Protein AF-A0A932C651-F1 (afdb_monomer)

Nearest PDB structures (foldseek):
  4xkt-assembly1_E-2  TM=2.856E-01  e=3.626E+00  Escherichia coli
  3e1q-assembly1_A  TM=2.738E-01  e=4.935E+00  Escherichia coli K-12
  1bcf-assembly1_A  TM=2.843E-01  e=7.072E+00  Escherichia coli

Secondary structure (DSSP, 8-state):
--HHHHHHHHHTHHHHHHHHHHHHHHS---SGGG-HHHHGGGHHHHHHHHHHHHTSPPPS---------SS--HHHHHHHHHHHHHHHHHHHHHHH-TT--HHHHHHHHHHHHHHHHHHHHHHHHHHHHHHHHHTSPPPPPPPP---------PPPPPPPP-

Solvent-accessible surface area (backbone atoms only — not comparable to full-atom values): 9968 Å² total; per-residue (Å²): 93,64,65,68,59,54,50,55,52,57,74,40,41,69,59,35,50,55,45,20,49,55,44,37,67,69,52,79,70,84,46,90,81,32,39,44,88,64,50,58,73,50,46,66,60,51,51,51,52,49,60,54,53,44,69,43,79,79,69,97,69,76,79,91,67,82,77,76,68,96,57,96,51,48,50,56,61,50,45,50,26,40,49,52,25,49,50,54,51,48,52,57,53,52,69,71,42,87,80,69,52,69,71,58,52,53,51,49,52,52,52,53,52,50,54,52,49,51,52,39,53,52,51,46,51,51,50,51,54,53,52,56,60,71,68,52,78,75,76,77,78,72,79,73,79,76,80,77,75,79,82,79,81,79,82,87,82,82,86,86,82,131

Structure (mmCIF, N/CA/C/O backbone):
data_AF-A0A932C651-F1
#
_entry.id   AF-A0A932C651-F1
#
loop_
_atom_site.group_PDB
_atom_site.id
_atom_site.type_symbol
_atom_site.label_atom_id
_atom_site.label_alt_id
_atom_site.label_comp_id
_atom_site.label_asym_id
_atom_site.label_entity_id
_atom_site.label_seq_id
_atom_site.pdbx_PDB_ins_code
_atom_site.Cartn_x
_atom_site.Cartn_y
_atom_site.Cartn_z
_atom_site.occupancy
_atom_site.B_iso_or_equiv
_atom_site.auth_seq_id
_atom_site.auth_comp_id
_atom_site.auth_asym_id
_atom_site.auth_atom_id
_atom_site.pdbx_PDB_model_num
ATOM 1 N N . MET A 1 1 ? -1.075 8.827 12.958 1.00 85.19 1 MET A N 1
ATOM 2 C CA . MET A 1 1 ? -2.348 8.057 12.970 1.00 85.19 1 MET A CA 1
ATOM 3 C C . MET A 1 1 ? -2.475 7.345 14.321 1.00 85.19 1 MET A C 1
ATOM 5 O O . MET A 1 1 ? -1.456 7.209 14.983 1.00 85.19 1 MET A O 1
ATOM 9 N N . GLN A 1 2 ? -3.676 6.954 14.771 1.00 87.31 2 GLN A N 1
ATOM 10 C CA . GLN A 1 2 ? -3.845 6.210 16.036 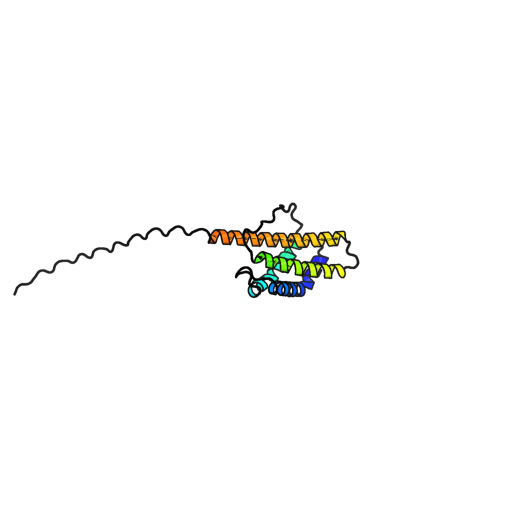1.00 87.31 2 GLN A CA 1
ATOM 11 C C . GLN A 1 2 ? -3.165 4.829 15.959 1.00 87.31 2 GLN A C 1
ATOM 13 O O . GLN A 1 2 ? -3.302 4.139 14.948 1.00 87.31 2 GLN A O 1
ATOM 18 N N . GLU A 1 3 ? -2.450 4.410 17.011 1.00 91.06 3 GLU A N 1
ATOM 19 C CA . GLU A 1 3 ? -1.648 3.169 16.987 1.00 91.06 3 GLU A CA 1
ATOM 20 C C . GLU A 1 3 ? -2.508 1.902 16.862 1.00 91.06 3 GLU A C 1
ATOM 22 O O . GLU A 1 3 ? -2.072 0.928 16.251 1.00 91.06 3 GLU A O 1
ATOM 27 N N . GLU A 1 4 ? -3.744 1.915 17.370 1.00 92.38 4 GLU A N 1
ATOM 28 C CA . GLU A 1 4 ? -4.692 0.803 17.217 1.00 92.38 4 GLU A CA 1
ATOM 29 C C . GLU A 1 4 ? -4.997 0.528 15.738 1.00 92.38 4 GLU A C 1
ATOM 31 O O . GLU A 1 4 ? -4.919 -0.613 15.284 1.00 92.38 4 GLU A O 1
ATOM 36 N N . ILE A 1 5 ? -5.229 1.585 14.954 1.00 93.00 5 ILE A N 1
ATOM 37 C CA . ILE A 1 5 ? -5.484 1.480 13.514 1.00 93.00 5 ILE A CA 1
ATOM 38 C C . ILE A 1 5 ? -4.237 0.970 12.785 1.00 93.00 5 ILE A C 1
ATOM 40 O O . ILE A 1 5 ? -4.329 0.080 11.940 1.00 93.00 5 ILE A O 1
ATOM 44 N N . ILE A 1 6 ? -3.054 1.491 13.130 1.00 94.75 6 ILE A N 1
ATOM 45 C CA . ILE A 1 6 ? -1.785 1.033 12.541 1.00 94.75 6 ILE A CA 1
ATOM 46 C C . ILE A 1 6 ? -1.564 -0.452 12.853 1.00 94.75 6 ILE A C 1
ATOM 48 O O . ILE A 1 6 ? -1.171 -1.222 11.976 1.00 94.75 6 ILE A O 1
ATOM 52 N N . THR A 1 7 ? -1.836 -0.873 14.086 1.00 95.75 7 THR A N 1
ATOM 53 C CA . THR A 1 7 ? -1.708 -2.269 14.517 1.00 95.75 7 THR A CA 1
ATOM 54 C C . THR A 1 7 ? -2.699 -3.169 13.783 1.00 95.75 7 THR A C 1
ATOM 56 O O . THR A 1 7 ? -2.289 -4.204 13.256 1.00 95.75 7 THR A O 1
ATOM 59 N N . GLY A 1 8 ? -3.962 -2.754 13.652 1.00 95.94 8 GLY A N 1
ATOM 60 C CA . GLY A 1 8 ? -4.975 -3.483 12.886 1.00 95.94 8 GLY A CA 1
ATOM 61 C C . GLY A 1 8 ? -4.612 -3.626 11.403 1.00 95.94 8 GLY A C 1
ATOM 62 O O . GLY A 1 8 ? -4.721 -4.712 10.833 1.00 95.94 8 GLY A O 1
ATOM 63 N N . LEU A 1 9 ? -4.076 -2.573 10.777 1.00 96.44 9 LEU A N 1
ATOM 64 C CA . LEU A 1 9 ? -3.568 -2.655 9.403 1.00 96.44 9 LEU A CA 1
ATOM 65 C C . LEU A 1 9 ? -2.371 -3.611 9.287 1.00 96.44 9 LEU A C 1
ATOM 67 O O . LEU A 1 9 ? -2.296 -4.387 8.335 1.00 96.44 9 LEU A O 1
ATOM 71 N N . ARG A 1 10 ? -1.456 -3.619 10.266 1.00 96.62 10 ARG A N 1
ATOM 72 C CA . ARG A 1 10 ? -0.331 -4.572 10.294 1.00 96.62 10 ARG A CA 1
ATOM 73 C C . ARG A 1 10 ? -0.794 -6.018 10.447 1.00 96.62 10 ARG A C 1
ATOM 75 O O . ARG A 1 10 ? -0.210 -6.896 9.821 1.00 96.62 10 ARG A O 1
ATOM 82 N N . GLN A 1 11 ? -1.844 -6.279 11.222 1.00 97.62 11 GLN A N 1
ATOM 83 C CA . GLN A 1 11 ? -2.431 -7.622 11.329 1.00 97.62 11 GLN A CA 1
ATOM 84 C C . GLN A 1 11 ? -3.017 -8.096 9.990 1.00 97.62 11 GLN A C 1
ATOM 86 O O . GLN A 1 11 ? -2.959 -9.280 9.668 1.00 97.62 11 GLN A O 1
ATOM 91 N N . ARG A 1 12 ? -3.494 -7.163 9.159 1.00 97.38 12 ARG A N 1
ATOM 92 C CA . ARG A 1 12 ? -3.993 -7.426 7.799 1.00 97.38 12 ARG A CA 1
ATOM 93 C C . ARG A 1 12 ? -2.901 -7.429 6.726 1.00 97.38 12 ARG A C 1
ATOM 95 O O . ARG A 1 12 ? -3.218 -7.534 5.543 1.00 97.38 12 ARG A O 1
ATOM 102 N N . ARG A 1 13 ? -1.614 -7.353 7.091 1.00 97.75 13 ARG A N 1
ATOM 103 C CA . ARG A 1 13 ? -0.493 -7.197 6.142 1.00 97.75 13 ARG A CA 1
ATOM 104 C C . ARG A 1 13 ? -0.513 -8.206 4.994 1.00 97.75 13 ARG A C 1
ATOM 106 O O . ARG A 1 13 ? -0.373 -7.807 3.843 1.00 97.75 13 ARG A O 1
ATOM 113 N N . ALA A 1 14 ? -0.705 -9.490 5.291 1.00 97.44 14 ALA A N 1
ATOM 114 C CA . ALA A 1 14 ? -0.729 -10.532 4.263 1.00 97.44 14 ALA A CA 1
ATOM 115 C C . ALA A 1 14 ? -1.885 -10.333 3.264 1.00 97.44 14 ALA A C 1
ATOM 117 O O . ALA A 1 14 ? -1.704 -10.509 2.061 1.00 97.44 14 ALA A O 1
ATOM 118 N N . GLN A 1 15 ? -3.053 -9.904 3.753 1.00 97.94 15 GLN A N 1
ATOM 119 C CA . GLN A 1 15 ? -4.230 -9.614 2.929 1.00 97.94 15 GLN A CA 1
ATOM 120 C C . GLN A 1 15 ? -3.987 -8.380 2.053 1.00 97.94 15 GLN A C 1
ATOM 122 O O . GLN A 1 15 ? -4.241 -8.425 0.851 1.00 97.94 15 GLN A O 1
ATOM 127 N N . ILE A 1 16 ? -3.424 -7.313 2.634 1.00 98.25 16 ILE A N 1
ATOM 128 C CA . ILE A 1 16 ? -3.046 -6.092 1.907 1.00 98.25 16 ILE A CA 1
ATOM 129 C C . ILE A 1 16 ? -2.065 -6.431 0.786 1.00 98.25 16 ILE A C 1
ATOM 131 O O . ILE A 1 16 ? -2.276 -6.019 -0.352 1.00 98.25 16 ILE A O 1
ATOM 135 N N . ARG A 1 17 ? -1.014 -7.208 1.080 1.00 97.88 17 ARG A N 1
ATOM 136 C CA . ARG A 1 17 ? -0.024 -7.621 0.079 1.00 97.88 17 ARG A CA 1
ATOM 137 C C . ARG A 1 17 ? -0.673 -8.399 -1.060 1.00 97.88 17 ARG A C 1
ATOM 139 O O . ARG A 1 17 ? -0.469 -8.039 -2.214 1.00 97.88 17 ARG A O 1
ATOM 146 N N . ALA A 1 18 ? -1.451 -9.435 -0.743 1.00 97.44 18 ALA A N 1
ATOM 147 C CA . ALA A 1 18 ? -2.110 -10.255 -1.756 1.00 97.44 18 ALA A CA 1
ATOM 148 C C . ALA A 1 18 ? -3.047 -9.414 -2.637 1.00 97.44 18 ALA A C 1
ATOM 150 O O . ALA A 1 18 ? -3.080 -9.579 -3.857 1.00 97.44 18 ALA A O 1
ATOM 151 N N . ARG A 1 19 ? -3.773 -8.465 -2.031 1.00 97.81 19 ARG A N 1
ATOM 152 C CA . ARG A 1 19 ? -4.660 -7.559 -2.760 1.00 97.81 19 ARG A CA 1
ATOM 153 C C . ARG A 1 19 ? -3.894 -6.583 -3.649 1.00 97.81 19 ARG A C 1
ATOM 155 O O . ARG A 1 19 ? -4.273 -6.404 -4.802 1.00 97.81 19 ARG A O 1
ATOM 162 N N . TRP A 1 20 ? -2.814 -5.993 -3.145 1.00 97.62 20 TRP A N 1
ATOM 163 C CA . TRP A 1 20 ? -1.945 -5.107 -3.919 1.00 97.62 20 TRP A CA 1
ATOM 164 C C . TRP A 1 20 ? -1.345 -5.850 -5.119 1.00 97.62 20 TRP A C 1
ATOM 166 O O . TRP A 1 20 ? -1.437 -5.382 -6.250 1.00 97.62 20 TRP A O 1
ATOM 176 N N . GLU A 1 21 ? -0.817 -7.051 -4.902 1.00 96.69 21 GLU A N 1
ATOM 177 C CA . GLU A 1 21 ? -0.292 -7.916 -5.959 1.00 96.69 21 GLU A CA 1
ATOM 178 C C . GLU A 1 21 ? -1.348 -8.248 -7.027 1.00 96.69 21 GLU A C 1
ATOM 180 O O . GLU A 1 21 ? -1.070 -8.153 -8.224 1.00 96.69 21 GLU A O 1
ATOM 185 N N . ALA A 1 22 ? -2.577 -8.575 -6.618 1.00 96.19 22 ALA A N 1
ATOM 186 C CA . ALA A 1 22 ? -3.673 -8.815 -7.553 1.00 96.19 22 ALA A CA 1
ATOM 187 C C . ALA A 1 22 ? -3.997 -7.572 -8.401 1.00 96.19 22 ALA A C 1
ATOM 189 O O . ALA A 1 22 ? -4.161 -7.687 -9.614 1.00 96.19 22 ALA A O 1
ATOM 190 N N . LEU A 1 23 ? -4.044 -6.385 -7.786 1.00 94.75 23 LEU A N 1
ATOM 191 C CA . LEU A 1 23 ? -4.288 -5.122 -8.491 1.00 94.75 23 LEU A CA 1
ATOM 192 C C . LEU A 1 23 ? -3.152 -4.781 -9.466 1.00 94.75 23 LEU A C 1
ATOM 194 O O . LEU A 1 23 ? -3.413 -4.364 -10.592 1.00 94.75 23 LEU A O 1
ATOM 198 N N . LEU A 1 24 ? -1.901 -5.030 -9.075 1.00 92.50 24 LEU A N 1
ATOM 199 C CA . LEU A 1 24 ? -0.731 -4.831 -9.933 1.00 92.50 24 LEU A CA 1
ATOM 200 C C . LEU A 1 24 ? -0.767 -5.686 -11.198 1.00 92.50 24 LEU A C 1
ATOM 202 O O . LEU A 1 24 ? -0.390 -5.207 -12.263 1.00 92.50 24 LEU A O 1
ATOM 206 N N . ARG A 1 25 ? -1.220 -6.939 -11.102 1.00 92.25 25 ARG A N 1
ATOM 207 C CA . ARG A 1 25 ? -1.309 -7.836 -12.267 1.00 92.25 25 ARG A CA 1
ATOM 208 C C . ARG A 1 25 ? -2.413 -7.460 -13.256 1.00 92.25 25 ARG A C 1
ATOM 210 O O . ARG A 1 25 ? -2.378 -7.923 -14.391 1.00 92.25 25 ARG A O 1
ATOM 217 N N . ILE A 1 26 ? -3.380 -6.648 -12.835 1.00 89.19 26 ILE A N 1
ATOM 218 C CA . ILE A 1 26 ? -4.452 -6.136 -13.701 1.00 89.19 26 ILE A CA 1
ATOM 219 C C . ILE A 1 26 ? -3.999 -4.863 -14.431 1.00 89.19 26 ILE A C 1
ATOM 221 O O . ILE A 1 26 ? -4.471 -4.576 -15.532 1.00 89.19 26 ILE A O 1
ATOM 225 N N . GLU A 1 27 ? -3.090 -4.092 -13.831 1.00 79.69 27 GLU A N 1
ATOM 226 C CA . GLU A 1 27 ? -2.608 -2.837 -14.401 1.00 79.69 27 GLU A CA 1
ATOM 227 C C . GLU A 1 27 ? -1.809 -3.052 -15.696 1.00 79.69 27 GLU A C 1
ATOM 229 O O . GLU A 1 27 ? -1.028 -3.994 -15.858 1.00 79.69 27 GLU A O 1
ATOM 234 N N . LYS A 1 28 ? -1.991 -2.132 -16.649 1.00 76.50 28 LYS A N 1
ATOM 235 C CA . LYS A 1 28 ? -1.299 -2.196 -17.939 1.00 76.50 28 LYS A CA 1
ATOM 236 C C . LYS A 1 28 ? 0.173 -1.826 -17.760 1.00 76.50 28 LYS A C 1
ATOM 238 O O . LYS A 1 28 ? 0.499 -0.725 -17.319 1.00 76.50 28 LYS A O 1
ATOM 243 N N .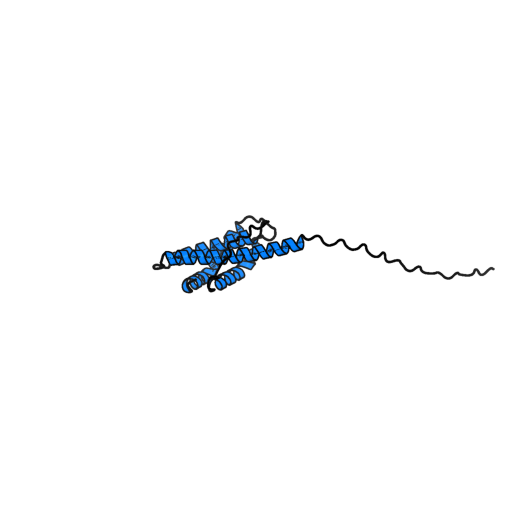 VAL A 1 29 ? 1.068 -2.698 -18.215 1.00 78.00 29 VAL A N 1
ATOM 244 C CA . VAL A 1 29 ? 2.514 -2.440 -18.231 1.00 78.00 29 VAL A CA 1
ATOM 245 C C . VAL A 1 29 ? 2.829 -1.319 -19.226 1.00 78.00 29 VAL A C 1
ATOM 247 O O . VAL A 1 29 ? 2.746 -1.500 -20.440 1.00 78.00 29 VAL A O 1
ATOM 250 N N . THR A 1 30 ? 3.170 -0.136 -18.714 1.00 73.94 30 THR A N 1
ATOM 251 C CA . THR A 1 30 ? 3.501 1.050 -19.530 1.00 73.94 30 THR A CA 1
ATOM 252 C C . THR A 1 30 ? 5.000 1.225 -19.764 1.00 73.94 30 THR A C 1
ATOM 254 O O . THR A 1 30 ? 5.401 1.957 -20.666 1.00 73.94 30 THR A O 1
ATOM 257 N N . THR A 1 31 ? 5.841 0.551 -18.974 1.00 74.44 31 THR A N 1
ATOM 258 C CA . THR A 1 31 ? 7.305 0.568 -19.099 1.00 74.44 31 THR A CA 1
ATOM 259 C C . THR A 1 31 ? 7.865 -0.831 -18.819 1.00 74.44 31 THR A C 1
ATOM 261 O O . THR A 1 31 ? 7.246 -1.564 -18.050 1.00 74.44 31 THR A O 1
ATOM 264 N N . PRO A 1 32 ? 9.041 -1.217 -19.351 1.00 74.12 32 PRO A N 1
ATOM 265 C CA . PRO A 1 32 ? 9.654 -2.516 -19.038 1.00 74.12 32 PRO A CA 1
ATOM 266 C C . PRO A 1 32 ? 9.889 -2.750 -17.536 1.00 74.12 32 PRO A C 1
ATOM 268 O O . PRO A 1 32 ? 9.837 -3.881 -17.067 1.00 74.12 32 PRO A O 1
ATOM 271 N N . LEU A 1 33 ? 10.108 -1.673 -16.775 1.00 80.25 33 LEU A N 1
ATOM 272 C CA . LEU A 1 33 ? 10.273 -1.700 -15.318 1.00 80.25 33 LEU A CA 1
ATOM 273 C C . LEU A 1 33 ? 8.950 -1.782 -14.546 1.00 80.25 33 LEU A C 1
ATOM 275 O O . LEU A 1 33 ? 8.972 -2.002 -13.341 1.00 80.25 33 LEU A O 1
ATOM 279 N N . ALA A 1 34 ? 7.808 -1.631 -15.219 1.00 83.69 34 ALA A N 1
ATOM 280 C CA . ALA A 1 34 ? 6.482 -1.797 -14.629 1.00 83.69 34 ALA A CA 1
ATOM 281 C C . ALA A 1 34 ? 5.994 -3.256 -14.691 1.00 83.69 34 ALA A C 1
ATOM 283 O O . ALA A 1 34 ? 4.793 -3.490 -14.598 1.00 83.69 34 ALA A O 1
ATOM 284 N N . ASN A 1 35 ? 6.888 -4.232 -14.903 1.00 86.12 35 ASN A N 1
ATOM 285 C CA . ASN A 1 35 ? 6.513 -5.643 -14.904 1.00 86.12 35 ASN A CA 1
ATOM 286 C C . ASN A 1 35 ? 6.024 -6.055 -13.497 1.00 86.12 35 ASN A C 1
ATOM 288 O O . ASN A 1 35 ? 6.826 -6.010 -12.555 1.00 86.12 35 ASN A O 1
ATOM 292 N N . PRO A 1 36 ? 4.757 -6.492 -13.339 1.00 86.38 36 PRO A N 1
ATOM 293 C CA . PRO A 1 36 ? 4.197 -6.876 -12.048 1.00 86.38 36 PRO A CA 1
ATOM 294 C C . PRO A 1 36 ? 5.034 -7.937 -11.333 1.00 86.38 36 PRO A C 1
ATOM 296 O O . PRO A 1 36 ? 5.260 -7.810 -10.132 1.00 86.38 36 PRO A O 1
ATOM 299 N N . ASP A 1 37 ? 5.582 -8.913 -12.064 1.00 87.75 37 ASP A N 1
ATOM 300 C CA . ASP A 1 37 ? 6.381 -10.001 -11.485 1.00 87.75 37 ASP A CA 1
ATOM 301 C C . ASP A 1 37 ? 7.685 -9.504 -10.855 1.00 87.75 37 ASP A C 1
ATOM 303 O O . ASP A 1 37 ? 8.232 -10.141 -9.962 1.00 87.75 37 ASP A O 1
ATOM 307 N N . THR A 1 38 ? 8.189 -8.348 -11.287 1.00 88.69 38 THR A N 1
ATOM 308 C CA . THR A 1 38 ? 9.340 -7.697 -10.651 1.00 88.69 38 THR A CA 1
ATOM 309 C C . THR A 1 38 ? 8.902 -6.794 -9.500 1.00 88.69 38 THR A C 1
ATOM 311 O O . THR A 1 38 ? 9.551 -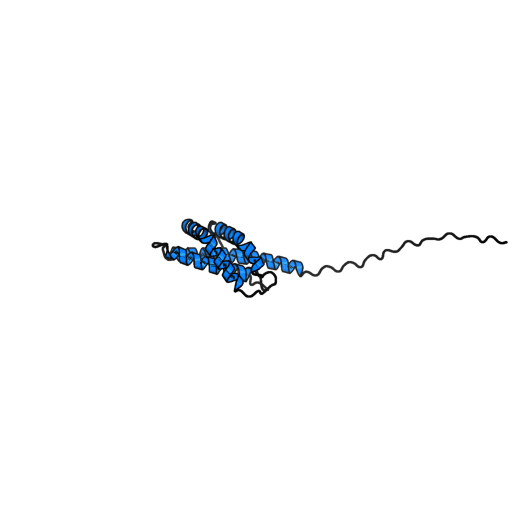6.755 -8.456 1.00 88.69 38 THR A O 1
ATOM 314 N N . MET A 1 39 ? 7.792 -6.071 -9.659 1.00 89.56 39 MET A N 1
ATOM 315 C CA . MET A 1 39 ? 7.350 -5.103 -8.654 1.00 89.56 39 MET A CA 1
ATOM 316 C C . MET A 1 39 ? 6.854 -5.762 -7.361 1.00 89.56 39 MET A C 1
ATOM 318 O O . MET A 1 39 ? 7.009 -5.177 -6.289 1.00 89.56 39 MET A O 1
ATOM 322 N N . VAL A 1 40 ? 6.328 -6.992 -7.425 1.00 92.88 40 VAL A N 1
ATOM 323 C CA . VAL A 1 40 ? 5.858 -7.725 -6.234 1.00 92.88 40 VAL A CA 1
ATOM 324 C C . VAL A 1 40 ? 6.938 -7.921 -5.166 1.00 92.88 40 VAL A C 1
ATOM 326 O O . VAL A 1 40 ? 6.621 -7.969 -3.978 1.00 92.88 40 VAL A O 1
ATOM 329 N N . PHE A 1 41 ? 8.217 -7.969 -5.553 1.00 90.88 41 PHE A N 1
ATOM 330 C CA . PHE A 1 41 ? 9.328 -8.093 -4.604 1.00 90.88 41 PHE A CA 1
ATOM 331 C C . PHE A 1 41 ? 9.511 -6.843 -3.729 1.00 90.88 41 PHE A C 1
ATOM 333 O O . PHE A 1 41 ? 10.030 -6.945 -2.619 1.00 90.88 41 PHE A O 1
ATOM 340 N N . GLY A 1 42 ? 9.053 -5.673 -4.188 1.00 92.56 42 GLY A N 1
ATOM 341 C CA . GLY A 1 42 ? 9.111 -4.418 -3.433 1.00 92.56 42 GLY A CA 1
ATOM 342 C C . GLY A 1 42 ? 7.986 -4.237 -2.409 1.00 92.56 42 GLY A C 1
ATOM 343 O O . GLY A 1 42 ? 8.056 -3.313 -1.592 1.00 92.56 42 GLY A O 1
ATOM 344 N N . LEU A 1 43 ? 6.958 -5.096 -2.431 1.00 95.12 43 LEU A N 1
ATOM 345 C CA . LEU A 1 43 ? 5.729 -4.902 -1.652 1.00 95.12 43 LEU A CA 1
ATOM 346 C C . LEU A 1 43 ? 5.976 -4.925 -0.147 1.00 95.12 43 LEU A C 1
ATOM 348 O O . LEU A 1 43 ? 5.508 -4.040 0.563 1.00 95.12 43 LEU A O 1
ATOM 352 N N . GLU A 1 44 ? 6.736 -5.906 0.342 1.00 95.25 44 GLU A N 1
ATOM 353 C CA . GLU A 1 44 ? 7.041 -6.026 1.773 1.00 95.25 44 GLU A CA 1
ATOM 354 C C . GLU A 1 44 ? 7.781 -4.785 2.283 1.00 95.25 44 GLU A C 1
ATOM 356 O O . GLU A 1 44 ? 7.377 -4.170 3.269 1.00 95.25 44 GLU A O 1
ATOM 361 N N . HIS A 1 45 ? 8.801 -4.349 1.546 1.00 96.12 45 HIS A N 1
ATOM 362 C CA . HIS A 1 45 ? 9.549 -3.148 1.893 1.00 96.12 45 HIS A CA 1
ATOM 363 C C . HIS A 1 45 ? 8.661 -1.895 1.892 1.00 96.12 45 HIS A C 1
ATOM 365 O O . HIS A 1 45 ? 8.694 -1.103 2.832 1.00 96.12 45 HIS A O 1
ATOM 371 N N . SER A 1 46 ? 7.806 -1.751 0.876 1.00 96.56 46 SER A N 1
ATOM 372 C CA . SER A 1 46 ? 6.889 -0.610 0.766 1.00 96.56 46 SER A CA 1
ATOM 373 C C . SER A 1 46 ? 5.884 -0.575 1.917 1.00 96.56 46 SER A C 1
ATOM 375 O O . SER A 1 46 ? 5.589 0.493 2.449 1.00 96.56 46 SER A O 1
ATOM 377 N N . LEU A 1 47 ? 5.372 -1.734 2.341 1.00 97.69 47 LEU A N 1
ATOM 378 C CA . LEU A 1 47 ? 4.481 -1.827 3.495 1.00 97.69 47 LEU A CA 1
ATOM 379 C C . LEU A 1 47 ? 5.189 -1.432 4.795 1.00 97.69 47 LEU A C 1
ATOM 381 O O . LEU A 1 47 ? 4.593 -0.735 5.616 1.00 97.69 47 LEU A O 1
ATOM 385 N N . ASP A 1 48 ? 6.451 -1.822 4.978 1.00 97.50 48 ASP A N 1
ATOM 386 C CA . ASP A 1 48 ? 7.238 -1.397 6.141 1.00 97.50 48 ASP A CA 1
ATOM 387 C C . ASP A 1 48 ? 7.450 0.113 6.169 1.00 97.50 48 ASP A C 1
ATOM 389 O O . ASP A 1 48 ? 7.225 0.742 7.206 1.00 97.50 48 ASP A O 1
ATOM 393 N N . GLU A 1 49 ? 7.801 0.710 5.030 1.00 96.88 49 GLU A N 1
ATOM 394 C CA . GLU A 1 49 ? 7.935 2.161 4.910 1.00 96.88 49 GLU A CA 1
ATOM 395 C C . GLU A 1 49 ? 6.626 2.893 5.212 1.00 96.88 49 GLU A C 1
ATOM 397 O O . GLU A 1 49 ? 6.624 3.874 5.958 1.00 96.88 49 GLU A O 1
ATOM 402 N N . ILE A 1 50 ? 5.503 2.405 4.682 1.00 96.56 50 ILE A N 1
ATOM 403 C CA . ILE A 1 50 ? 4.183 2.993 4.927 1.00 96.56 50 ILE A CA 1
ATOM 404 C C . ILE A 1 50 ? 3.839 2.913 6.415 1.00 96.56 50 ILE A C 1
ATOM 406 O O . ILE A 1 50 ? 3.481 3.926 7.018 1.00 96.56 50 ILE A O 1
ATOM 410 N N . PHE A 1 51 ? 3.984 1.744 7.044 1.00 96.62 51 PHE A N 1
ATOM 411 C CA . PHE A 1 51 ? 3.680 1.591 8.469 1.00 96.62 51 PHE A CA 1
ATOM 412 C C . PHE A 1 51 ? 4.627 2.390 9.368 1.00 96.62 51 PHE A C 1
ATOM 414 O O . PHE A 1 51 ? 4.200 2.875 10.418 1.00 96.62 51 PHE A O 1
ATOM 421 N N . ALA A 1 52 ? 5.889 2.562 8.974 1.00 95.44 52 ALA A N 1
ATOM 422 C CA . ALA A 1 52 ? 6.817 3.449 9.666 1.00 95.44 52 ALA A CA 1
ATOM 423 C C . ALA A 1 52 ? 6.394 4.921 9.527 1.00 95.44 52 ALA A C 1
ATOM 425 O O . ALA A 1 52 ? 6.363 5.645 10.523 1.00 95.44 52 ALA A O 1
ATOM 426 N N . ALA A 1 53 ? 6.008 5.352 8.325 1.00 94.00 53 ALA A N 1
ATOM 427 C CA . ALA A 1 53 ? 5.582 6.722 8.046 1.00 94.00 53 ALA A CA 1
ATOM 428 C C . ALA A 1 53 ? 4.259 7.093 8.737 1.00 94.00 53 ALA A C 1
ATOM 430 O O . ALA A 1 53 ? 4.117 8.214 9.215 1.00 94.00 53 ALA A O 1
ATOM 431 N N . LEU A 1 54 ? 3.313 6.158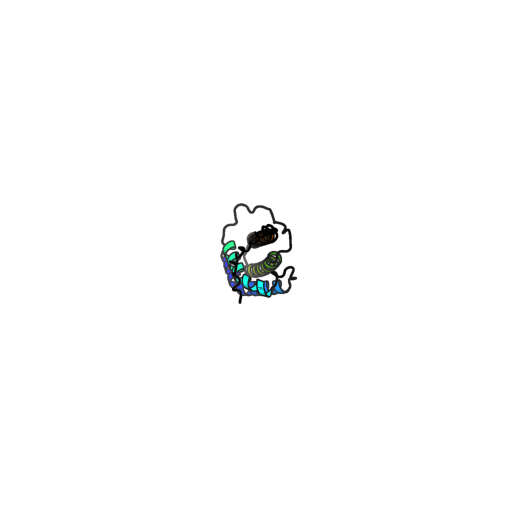 8.866 1.00 93.88 54 LEU A N 1
ATOM 432 C CA . LEU A 1 54 ? 2.030 6.384 9.552 1.00 93.88 54 LEU A CA 1
ATOM 433 C C . LEU A 1 54 ? 2.169 6.692 11.055 1.00 93.88 54 LEU A C 1
ATOM 435 O O . LEU A 1 54 ? 1.275 7.321 11.641 1.00 93.88 54 LEU A O 1
ATOM 439 N N . ARG A 1 55 ? 3.277 6.252 11.668 1.00 92.94 55 ARG A N 1
ATOM 440 C CA . ARG A 1 55 ? 3.634 6.554 13.064 1.00 92.94 55 ARG A CA 1
ATOM 441 C C . ARG A 1 55 ? 4.273 7.925 13.237 1.00 92.94 55 ARG A C 1
ATOM 443 O O . ARG A 1 55 ? 4.292 8.440 14.350 1.00 92.94 55 ARG A O 1
ATOM 450 N N . GLN A 1 56 ? 4.803 8.510 12.167 1.00 88.38 56 GLN A N 1
ATOM 451 C CA . GLN A 1 56 ? 5.415 9.827 12.247 1.00 88.38 56 GLN A CA 1
ATOM 452 C C . GLN A 1 56 ? 4.327 10.903 12.360 1.00 88.38 56 GLN A C 1
ATOM 454 O O . GLN A 1 56 ? 3.257 10.772 11.751 1.00 88.38 56 GLN A O 1
ATOM 459 N N . PRO A 1 57 ? 4.571 11.978 13.128 1.00 77.56 57 PRO A N 1
ATOM 460 C CA . PRO A 1 57 ? 3.695 13.136 13.095 1.00 77.56 57 PRO A CA 1
ATOM 461 C C . PRO A 1 57 ? 3.647 13.695 11.663 1.00 77.56 57 PRO A C 1
ATOM 463 O O . PRO A 1 57 ? 4.672 13.701 10.971 1.00 77.56 57 PRO A O 1
ATOM 466 N N . PRO A 1 58 ? 2.472 14.149 11.187 1.00 66.69 58 PRO A N 1
ATOM 467 C CA . PRO A 1 58 ? 2.364 14.723 9.855 1.00 66.69 58 PRO A CA 1
ATOM 468 C C . PRO A 1 58 ? 3.328 15.915 9.736 1.00 66.69 58 PRO A C 1
ATOM 470 O O . PRO A 1 58 ? 3.406 16.729 10.661 1.00 66.69 58 PRO A O 1
ATOM 473 N N . PRO A 1 59 ? 4.085 16.035 8.630 1.00 63.97 59 PRO A N 1
ATOM 474 C CA . PRO A 1 59 ? 5.008 17.146 8.459 1.00 63.97 59 PRO A CA 1
ATOM 475 C C . PRO A 1 59 ? 4.236 18.468 8.496 1.00 63.97 59 PRO A C 1
ATOM 477 O O . PRO A 1 59 ? 3.174 18.590 7.885 1.00 63.97 59 PRO A O 1
ATOM 480 N N . ALA A 1 60 ? 4.789 19.467 9.191 1.00 59.19 60 ALA A N 1
ATOM 481 C CA . ALA A 1 60 ? 4.103 20.723 9.508 1.00 59.19 60 ALA A CA 1
ATOM 482 C C . ALA A 1 60 ? 3.597 21.502 8.279 1.00 59.19 60 ALA A C 1
ATOM 484 O O . ALA A 1 60 ? 2.709 22.339 8.418 1.00 59.19 60 ALA A O 1
ATOM 485 N N . LYS A 1 61 ? 4.134 21.237 7.080 1.00 54.81 61 LYS A N 1
ATOM 486 C CA . LYS A 1 61 ? 3.647 21.743 5.791 1.00 54.81 61 LYS A CA 1
ATOM 487 C C . LYS A 1 61 ? 4.011 20.733 4.704 1.00 54.81 61 LYS A C 1
ATOM 489 O O . LYS A 1 61 ? 5.191 20.493 4.463 1.00 54.81 61 LYS A O 1
ATOM 494 N N . SER A 1 62 ? 3.015 20.157 4.038 1.00 52.53 62 SER A N 1
ATOM 495 C CA . SER A 1 62 ? 3.241 19.458 2.769 1.00 52.53 62 SER A CA 1
ATOM 496 C C . SER A 1 62 ? 3.164 20.507 1.665 1.00 52.53 62 SER A C 1
ATOM 498 O O . SER A 1 62 ? 2.118 21.129 1.492 1.00 52.53 62 SER A O 1
ATOM 500 N N . SER A 1 63 ? 4.268 20.769 0.964 1.00 52.00 63 SER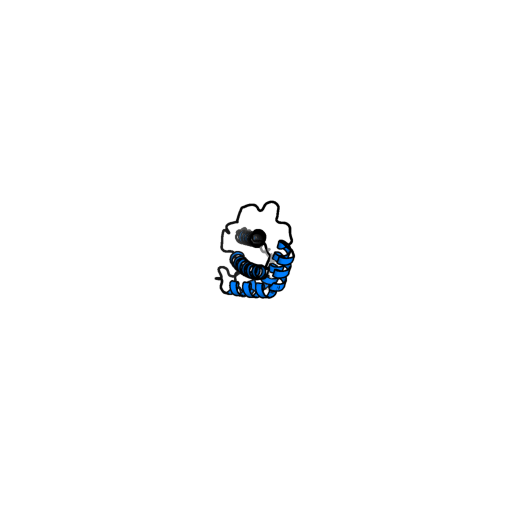 A N 1
ATOM 501 C CA . SER A 1 63 ? 4.255 21.699 -0.169 1.00 52.00 63 SER A CA 1
ATOM 502 C C . SER A 1 63 ? 3.255 21.204 -1.223 1.00 52.00 63 SER A C 1
ATOM 504 O O . SER A 1 63 ? 3.394 20.066 -1.681 1.00 52.00 63 SER A O 1
ATOM 506 N N . PRO A 1 64 ? 2.263 22.016 -1.627 1.00 46.41 64 PRO A N 1
ATOM 507 C CA . PRO A 1 64 ? 1.329 21.639 -2.673 1.00 46.41 64 PRO A CA 1
ATOM 508 C C . PRO A 1 64 ? 2.067 21.723 -4.006 1.00 46.41 64 PRO A C 1
ATOM 510 O O . PRO A 1 64 ? 2.368 22.797 -4.519 1.00 46.41 64 PRO A O 1
ATOM 513 N N . GLY A 1 65 ? 2.427 20.564 -4.535 1.00 52.78 65 GLY A N 1
ATOM 514 C CA . GLY A 1 65 ? 3.104 20.454 -5.814 1.00 52.78 65 GLY A CA 1
ATOM 515 C C . GLY A 1 65 ? 3.274 18.995 -6.171 1.00 52.78 65 GLY A C 1
ATOM 516 O O . GLY A 1 65 ? 4.354 18.431 -5.982 1.00 52.78 65 GLY A O 1
ATOM 517 N N . ALA A 1 66 ? 2.196 18.379 -6.663 1.00 58.25 66 ALA A N 1
ATOM 518 C CA . ALA A 1 66 ? 2.323 17.135 -7.401 1.00 58.25 66 ALA A CA 1
ATOM 519 C C . ALA A 1 66 ? 3.251 17.423 -8.581 1.00 58.25 66 ALA A C 1
ATOM 521 O O . ALA A 1 66 ? 2.943 18.269 -9.424 1.00 58.25 66 ALA A O 1
ATOM 522 N N . ILE A 1 67 ? 4.406 16.765 -8.622 1.00 58.34 67 ILE A N 1
ATOM 523 C CA . ILE A 1 67 ? 5.211 16.799 -9.832 1.00 58.34 67 ILE A CA 1
ATOM 524 C C . ILE A 1 67 ? 4.435 15.963 -10.837 1.00 58.34 67 ILE A C 1
ATOM 526 O O . ILE A 1 67 ? 4.265 14.753 -10.659 1.00 58.34 67 ILE A O 1
ATOM 530 N N . LEU A 1 68 ? 3.893 16.637 -11.849 1.00 61.09 68 LEU A N 1
ATOM 531 C CA . LEU A 1 68 ? 3.397 15.960 -13.030 1.00 61.09 68 LEU A CA 1
ATOM 532 C C . LEU A 1 68 ? 4.604 15.285 -13.652 1.00 61.09 68 LEU A C 1
ATOM 534 O O . LEU A 1 68 ? 5.536 15.966 -14.077 1.00 61.09 68 LEU A O 1
ATOM 538 N N . ALA A 1 69 ? 4.607 13.954 -13.633 1.00 62.88 69 ALA A N 1
ATOM 539 C CA . ALA A 1 69 ? 5.712 13.243 -14.227 1.00 62.88 69 ALA A CA 1
ATOM 540 C C . ALA A 1 69 ? 5.753 13.580 -15.716 1.00 62.88 69 ALA A C 1
ATOM 542 O O . ALA A 1 69 ? 4.751 13.429 -16.417 1.00 62.88 69 ALA A O 1
ATOM 543 N N . GLU A 1 70 ? 6.912 13.999 -16.211 1.00 69.81 70 GLU A N 1
ATOM 544 C CA . GLU A 1 70 ? 7.089 14.344 -17.629 1.00 69.81 70 GLU A CA 1
ATOM 545 C C . GLU A 1 70 ? 6.948 13.108 -18.544 1.00 69.81 70 GLU A C 1
ATOM 547 O O . GLU A 1 70 ? 6.942 13.213 -19.768 1.00 69.81 70 GLU A O 1
ATOM 552 N N . SER A 1 71 ? 6.890 11.908 -17.958 1.00 70.56 71 SER A N 1
ATOM 553 C CA . SER A 1 71 ? 6.739 10.631 -18.652 1.00 70.56 71 SER A CA 1
ATOM 554 C C . SER A 1 71 ? 6.117 9.563 -17.754 1.00 70.56 71 SER A C 1
ATOM 556 O O . SER A 1 71 ? 6.216 9.686 -16.530 1.00 70.56 71 SER A O 1
ATOM 558 N N . PRO A 1 72 ? 5.593 8.464 -18.331 1.00 80.19 72 PRO A N 1
ATOM 559 C CA . PRO A 1 72 ? 5.144 7.311 -17.561 1.00 80.19 72 PRO A CA 1
ATOM 560 C C . PRO A 1 72 ? 6.224 6.828 -16.583 1.00 80.19 72 PRO A C 1
ATOM 562 O O . PRO A 1 72 ? 7.391 6.663 -16.950 1.00 80.19 72 PRO A O 1
ATOM 565 N N . SER A 1 73 ? 5.827 6.605 -15.332 1.00 84.19 73 SER A N 1
ATOM 566 C CA . SER A 1 73 ? 6.686 6.057 -14.283 1.00 84.19 73 SER A CA 1
ATOM 567 C C . SER A 1 73 ? 6.073 4.758 -13.760 1.00 84.19 73 SER A C 1
ATOM 569 O O . SER A 1 73 ? 4.883 4.762 -13.430 1.00 84.19 73 SER A O 1
ATOM 571 N N . PRO A 1 74 ? 6.852 3.664 -13.635 1.00 88.00 74 PRO A N 1
ATOM 572 C CA . PRO A 1 74 ? 6.355 2.402 -13.077 1.00 88.00 74 PRO A CA 1
ATOM 573 C C . PRO A 1 74 ? 5.786 2.582 -11.661 1.00 88.00 74 PRO A C 1
ATOM 575 O O . P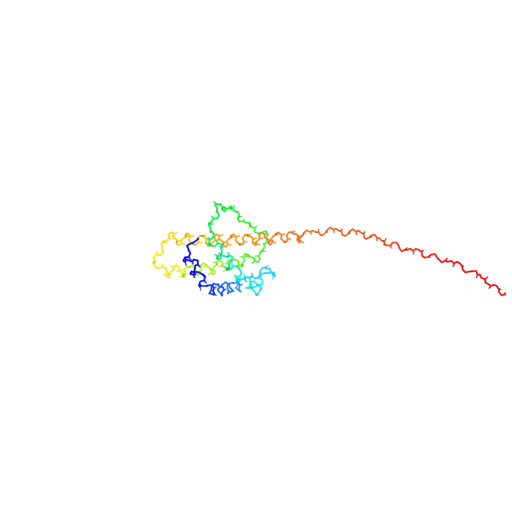RO A 1 74 ? 4.819 1.926 -11.280 1.00 88.00 74 PRO A O 1
ATOM 578 N N . TRP A 1 75 ? 6.328 3.541 -10.905 1.00 91.00 75 TRP A N 1
ATOM 579 C CA . TRP A 1 75 ? 5.929 3.815 -9.528 1.00 91.00 75 TRP A CA 1
ATOM 580 C C . TRP A 1 75 ? 4.505 4.359 -9.396 1.00 91.00 75 TRP A C 1
ATOM 582 O O . TRP A 1 75 ? 3.884 4.166 -8.356 1.00 91.00 75 TRP A O 1
ATOM 592 N N . GLN A 1 76 ? 3.951 4.998 -10.431 1.00 88.88 76 GLN A N 1
ATOM 593 C CA . GLN A 1 76 ? 2.585 5.527 -10.362 1.00 88.88 76 GLN A CA 1
ATOM 594 C C . GLN A 1 76 ? 1.548 4.407 -10.282 1.00 88.88 76 GLN A C 1
ATOM 596 O O . GLN A 1 76 ? 0.734 4.398 -9.364 1.00 88.88 76 GLN A O 1
ATOM 601 N N . ALA A 1 77 ? 1.600 3.445 -11.210 1.00 88.81 77 ALA A N 1
ATOM 602 C CA . ALA A 1 77 ? 0.697 2.294 -11.195 1.00 88.81 77 ALA A CA 1
ATOM 603 C C . ALA A 1 77 ? 0.912 1.446 -9.933 1.00 88.81 77 ALA A C 1
ATOM 605 O O . ALA A 1 77 ? -0.048 1.023 -9.291 1.00 88.81 77 ALA A O 1
ATOM 606 N N . TYR A 1 78 ? 2.174 1.285 -9.526 1.00 93.62 78 TYR A N 1
ATOM 607 C CA . TYR A 1 78 ? 2.535 0.562 -8.316 1.00 93.62 78 TYR A CA 1
ATOM 608 C C . TYR A 1 78 ? 1.904 1.129 -7.052 1.00 93.62 78 TYR A C 1
ATOM 610 O O . TYR A 1 78 ? 1.189 0.412 -6.352 1.00 93.62 78 TYR A O 1
ATOM 618 N N . PHE A 1 79 ? 2.122 2.413 -6.765 1.00 94.38 79 PHE A N 1
ATOM 619 C CA . PHE A 1 79 ? 1.561 3.015 -5.561 1.00 94.38 79 PHE A CA 1
ATOM 620 C C . PHE A 1 79 ? 0.058 3.260 -5.665 1.00 94.38 79 PHE A C 1
ATOM 622 O O . PHE A 1 79 ? -0.602 3.224 -4.635 1.00 94.38 79 PHE A O 1
ATOM 629 N N . ARG A 1 80 ? -0.512 3.419 -6.867 1.00 92.56 80 ARG A N 1
ATOM 630 C CA . ARG A 1 80 ? -1.972 3.463 -7.050 1.00 92.56 80 ARG A CA 1
ATOM 631 C C . ARG A 1 80 ? -2.632 2.143 -6.640 1.00 92.56 80 ARG A C 1
ATOM 633 O O . ARG A 1 80 ? -3.617 2.158 -5.906 1.00 92.56 80 ARG A O 1
ATOM 640 N N . ALA A 1 81 ? -2.076 1.009 -7.072 1.00 94.88 81 ALA A N 1
ATOM 641 C CA . ALA A 1 81 ? -2.553 -0.311 -6.659 1.00 94.88 81 ALA A CA 1
ATOM 642 C C . ALA A 1 81 ? -2.424 -0.508 -5.135 1.00 94.88 81 ALA A C 1
ATOM 644 O O . ALA A 1 81 ? -3.324 -1.053 -4.495 1.00 94.88 81 ALA A O 1
ATOM 64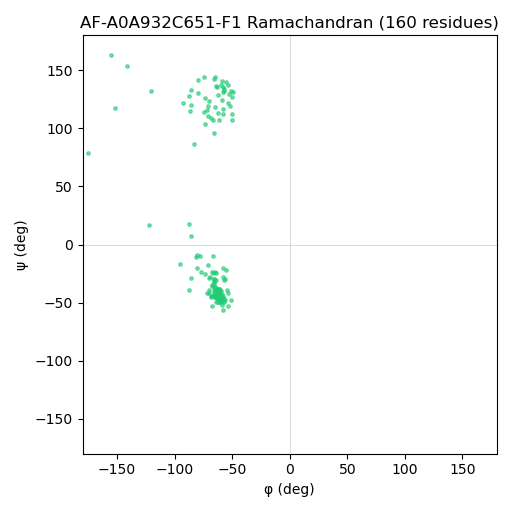5 N N . GLY A 1 82 ? -1.336 -0.008 -4.541 1.00 96.25 82 GLY A N 1
ATOM 646 C CA . GLY A 1 82 ? -1.111 -0.072 -3.097 1.00 96.25 82 GLY A CA 1
ATOM 647 C C . GLY A 1 82 ? -2.037 0.814 -2.290 1.00 96.25 82 GLY A C 1
ATOM 648 O O . GLY A 1 82 ? -2.564 0.374 -1.271 1.00 96.25 82 GLY A O 1
ATOM 649 N N . GLU A 1 83 ? -2.281 2.032 -2.773 1.00 96.44 83 GLU A N 1
ATOM 650 C CA . GLU A 1 83 ? -3.277 2.944 -2.222 1.00 96.44 83 GLU A CA 1
ATOM 651 C C . GLU A 1 83 ? -4.627 2.252 -2.151 1.00 96.44 83 GLU A C 1
ATOM 653 O O . GLU A 1 83 ? -5.198 2.150 -1.069 1.00 96.44 83 GLU A O 1
ATOM 658 N N . GLN A 1 84 ? -5.096 1.685 -3.260 1.00 96.81 84 GLN A N 1
ATOM 659 C CA . GLN A 1 84 ? -6.373 0.987 -3.267 1.00 96.81 84 GLN A CA 1
ATOM 660 C C . GLN A 1 84 ? -6.403 -0.192 -2.276 1.00 96.81 84 GLN A C 1
ATOM 662 O O . GLN A 1 84 ? -7.337 -0.279 -1.480 1.00 96.81 84 GLN A O 1
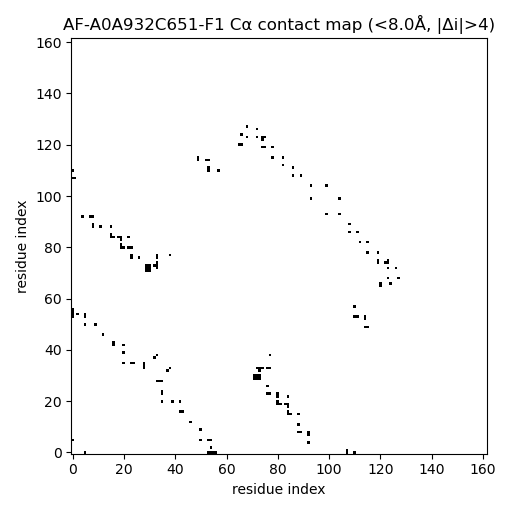ATOM 667 N N . ALA A 1 85 ? -5.386 -1.061 -2.255 1.00 98.06 85 ALA A N 1
ATOM 668 C CA . ALA A 1 85 ? -5.344 -2.204 -1.334 1.00 98.06 85 ALA A CA 1
ATOM 669 C C . ALA A 1 85 ? -5.350 -1.790 0.153 1.00 98.06 85 ALA A C 1
ATOM 671 O O . ALA A 1 85 ? -6.003 -2.425 0.992 1.00 98.06 85 ALA A O 1
ATOM 672 N N . LEU A 1 86 ? -4.632 -0.714 0.487 1.00 98.00 86 LEU A N 1
ATOM 673 C CA . LEU A 1 86 ? -4.571 -0.168 1.842 1.00 98.00 86 LEU A CA 1
ATOM 674 C C . LEU A 1 86 ? -5.877 0.517 2.241 1.00 98.00 86 LEU A C 1
ATOM 676 O O . LEU A 1 86 ? -6.334 0.318 3.366 1.00 98.00 86 LEU A O 1
ATOM 680 N N . LEU A 1 87 ? -6.495 1.282 1.337 1.00 97.75 87 LEU A N 1
ATOM 681 C CA . LEU A 1 87 ? -7.781 1.933 1.588 1.00 97.75 87 LEU A CA 1
ATOM 682 C C . LEU A 1 87 ? -8.902 0.906 1.772 1.00 97.75 87 LEU A C 1
ATOM 684 O O . LEU A 1 87 ? -9.678 1.033 2.714 1.00 97.75 87 LEU A O 1
ATOM 688 N N . GLU A 1 88 ? -8.955 -0.140 0.942 1.00 97.69 88 GLU A N 1
ATOM 689 C CA . GLU A 1 88 ? -9.910 -1.245 1.111 1.00 97.69 88 GLU A CA 1
ATOM 690 C C . GLU A 1 88 ? -9.754 -1.898 2.497 1.00 97.69 88 GLU A C 1
ATOM 692 O O . GLU A 1 88 ? -10.730 -2.072 3.228 1.00 97.69 88 GLU A O 1
ATOM 697 N N . SER A 1 89 ? -8.517 -2.186 2.908 1.00 97.81 89 SER A N 1
ATOM 698 C CA . SER A 1 89 ? -8.238 -2.794 4.216 1.00 97.81 89 SER A CA 1
ATOM 699 C C . SER A 1 89 ? -8.546 -1.859 5.386 1.00 97.81 89 SER A C 1
ATOM 701 O O . SER A 1 89 ? -9.006 -2.320 6.431 1.00 97.81 89 SER A O 1
ATOM 703 N N . LEU A 1 90 ? -8.325 -0.552 5.216 1.00 96.81 90 LEU A N 1
ATOM 704 C CA . LEU A 1 90 ? -8.689 0.457 6.206 1.00 96.81 90 LEU A CA 1
ATOM 705 C C . LEU A 1 90 ? -10.206 0.531 6.383 1.00 96.81 90 LEU A C 1
ATOM 707 O O . LEU A 1 90 ? -10.674 0.553 7.517 1.00 96.81 90 LEU A O 1
ATOM 711 N N . VAL A 1 91 ? -10.971 0.532 5.290 1.00 95.19 91 VAL A N 1
ATOM 712 C CA . VAL A 1 91 ? -12.440 0.555 5.344 1.00 95.19 91 VAL A CA 1
ATOM 713 C C . VAL A 1 91 ? -12.974 -0.678 6.074 1.00 95.19 91 VAL A C 1
ATOM 715 O O . VAL A 1 91 ? -13.818 -0.541 6.958 1.00 95.19 91 VAL A O 1
ATOM 718 N N . LEU A 1 92 ? -12.446 -1.869 5.768 1.00 95.44 92 LEU A N 1
ATOM 719 C CA . LEU A 1 92 ? -12.829 -3.104 6.463 1.00 95.44 92 LEU A CA 1
ATOM 720 C C . LEU A 1 92 ? -12.499 -3.049 7.959 1.00 95.44 92 LEU A C 1
ATOM 722 O O . LEU A 1 92 ? -13.334 -3.407 8.785 1.00 95.44 92 LEU A O 1
ATOM 726 N N . LEU A 1 93 ? -11.314 -2.549 8.316 1.00 95.50 93 LEU A N 1
ATOM 727 C CA . LEU A 1 93 ? -10.920 -2.373 9.713 1.00 95.50 93 LEU A CA 1
ATOM 728 C C . LEU A 1 93 ? -11.848 -1.389 10.444 1.00 95.50 93 LEU A C 1
ATOM 730 O O . LEU A 1 93 ? -12.326 -1.678 11.535 1.00 95.50 93 LEU A O 1
ATOM 734 N N . GLN A 1 94 ? -12.150 -0.240 9.837 1.00 93.38 94 GLN A N 1
ATOM 735 C CA . GLN A 1 94 ? -13.031 0.769 10.431 1.00 93.38 94 GLN A CA 1
ATOM 736 C C . GLN A 1 94 ? -14.475 0.274 10.587 1.00 93.38 94 GLN A C 1
ATOM 738 O O . GLN A 1 94 ? -15.152 0.680 11.531 1.00 93.38 94 GLN A O 1
ATOM 743 N N . ALA A 1 95 ? -14.946 -0.602 9.694 1.00 92.19 95 ALA A N 1
ATOM 744 C CA . ALA A 1 95 ? -16.267 -1.220 9.798 1.00 92.19 95 ALA A CA 1
ATOM 745 C C . ALA A 1 95 ? -16.388 -2.155 11.017 1.00 92.19 95 ALA A C 1
ATOM 747 O O . ALA A 1 95 ? -17.467 -2.273 11.596 1.00 92.19 95 ALA A O 1
ATOM 748 N N . GLU A 1 96 ? -15.288 -2.779 11.444 1.00 92.44 96 GLU A N 1
ATOM 749 C CA . GLU A 1 96 ? -15.236 -3.608 12.657 1.00 92.44 96 GLU A CA 1
ATOM 750 C C . GLU A 1 96 ? -15.171 -2.761 13.943 1.00 92.44 96 GLU A C 1
ATOM 752 O O . GLU A 1 96 ? -15.606 -3.199 15.013 1.00 92.44 96 GLU A O 1
ATOM 757 N N . MET A 1 97 ? -14.696 -1.516 13.846 1.00 90.44 97 MET A N 1
ATOM 758 C CA . MET A 1 97 ? -14.591 -0.574 14.964 1.00 90.44 97 MET A CA 1
ATOM 759 C C . MET A 1 97 ? -15.928 0.147 15.214 1.00 90.44 97 MET A C 1
ATOM 761 O O . MET A 1 97 ? -16.178 1.257 14.732 1.00 90.44 97 MET A O 1
ATOM 765 N N . LYS A 1 98 ? -16.795 -0.483 16.021 1.00 78.56 98 LYS A N 1
ATOM 766 C CA . LYS A 1 98 ? -18.187 -0.054 16.290 1.00 78.56 98 LYS A CA 1
ATOM 767 C C . LYS A 1 98 ? -18.367 1.383 16.811 1.00 78.56 98 LYS A C 1
ATOM 769 O O . LYS A 1 98 ? -19.458 1.922 16.672 1.00 78.56 98 LYS A O 1
ATOM 774 N N . LEU A 1 99 ? -17.340 1.995 17.403 1.00 82.12 99 LEU A N 1
ATOM 775 C CA . LEU A 1 99 ? -17.416 3.321 18.040 1.00 82.12 99 LEU A CA 1
ATOM 776 C C . LEU A 1 99 ? -16.428 4.341 17.456 1.00 82.12 99 LEU A C 1
ATOM 778 O O . LEU A 1 99 ? -16.150 5.360 18.084 1.00 82.12 99 LEU A O 1
ATOM 782 N N . LEU A 1 100 ? -15.877 4.085 16.265 1.00 85.25 100 LEU A N 1
ATOM 783 C CA . LEU A 1 100 ? -14.952 5.030 15.649 1.00 85.25 100 LEU A CA 1
ATOM 784 C C . LEU A 1 100 ? -15.713 6.245 15.104 1.00 85.25 100 LEU A C 1
ATOM 786 O O . LEU A 1 100 ? -16.482 6.118 14.148 1.00 85.25 100 LEU A O 1
ATOM 790 N N . ASP A 1 101 ? -15.459 7.404 15.704 1.00 89.00 101 ASP A N 1
ATOM 791 C CA . ASP A 1 101 ? -16.014 8.700 15.315 1.00 89.00 101 ASP A CA 1
ATOM 792 C C . ASP A 1 101 ? -15.777 9.015 13.813 1.00 89.00 101 ASP A C 1
ATOM 794 O O . ASP A 1 101 ? -14.672 8.779 13.306 1.00 89.00 101 ASP A O 1
ATOM 798 N N . PRO A 1 102 ? -16.778 9.552 13.081 1.00 88.81 102 PRO A N 1
ATOM 799 C CA . PRO A 1 102 ? -16.636 9.904 11.668 1.00 88.81 102 PRO A CA 1
ATOM 800 C C . PRO A 1 102 ? -15.454 10.831 11.351 1.00 88.81 102 PRO A C 1
ATOM 802 O O . PRO A 1 102 ? -14.728 10.565 10.394 1.00 88.81 102 PRO A O 1
ATOM 805 N N . ALA A 1 103 ? -15.184 11.857 12.167 1.00 89.44 103 ALA A N 1
ATOM 806 C CA . ALA A 1 103 ? -14.058 12.763 11.908 1.00 89.44 103 ALA A CA 1
ATOM 807 C C . ALA A 1 103 ? -12.706 12.042 12.042 1.00 89.44 103 ALA A C 1
ATOM 809 O O . ALA A 1 103 ? -11.758 12.300 11.289 1.00 89.44 103 ALA A O 1
ATOM 810 N N . THR A 1 104 ? -12.623 11.077 12.958 1.00 88.69 104 THR A N 1
ATOM 811 C CA . THR A 1 104 ? -11.461 10.190 13.090 1.00 88.69 104 THR A CA 1
ATOM 812 C C . THR A 1 104 ? -11.292 9.292 11.862 1.00 88.69 104 THR A C 1
ATOM 814 O O . THR A 1 104 ? -10.157 9.088 11.412 1.00 88.69 104 THR A O 1
ATOM 817 N N . ARG A 1 105 ? -12.386 8.787 11.273 1.00 90.25 105 ARG A N 1
ATOM 818 C CA . ARG A 1 105 ? -12.339 7.987 10.033 1.00 90.25 105 ARG A CA 1
ATOM 819 C C . ARG A 1 105 ? -11.759 8.790 8.875 1.00 90.25 105 ARG A C 1
ATOM 821 O O . ARG A 1 105 ? -10.799 8.331 8.251 1.00 90.25 105 ARG A O 1
ATOM 828 N N . ASP A 1 106 ? -12.271 10.000 8.664 1.00 90.19 106 ASP A N 1
ATOM 829 C CA . ASP A 1 106 ? -11.834 10.895 7.588 1.00 90.19 106 ASP A CA 1
ATOM 830 C C . ASP A 1 106 ? -10.376 11.324 7.765 1.00 90.19 106 ASP A C 1
ATOM 832 O O . ASP A 1 106 ? -9.577 11.262 6.827 1.00 90.19 106 ASP A O 1
ATOM 836 N N . THR A 1 107 ? -9.992 11.678 8.995 1.00 91.25 107 THR A N 1
ATOM 837 C CA . THR A 1 107 ? -8.604 12.036 9.322 1.00 91.25 107 THR A CA 1
ATOM 838 C C . THR A 1 107 ? -7.657 10.875 9.024 1.00 91.25 107 THR A C 1
ATOM 840 O O . THR A 1 107 ? -6.602 11.057 8.417 1.00 91.25 107 THR A O 1
ATOM 843 N N . THR A 1 108 ? -8.039 9.660 9.417 1.00 92.12 108 THR A N 1
ATOM 844 C CA . THR A 1 108 ? -7.251 8.443 9.184 1.00 92.12 108 THR A CA 1
ATOM 845 C C . THR A 1 108 ? -7.082 8.171 7.688 1.00 92.12 108 THR A C 1
ATOM 847 O O . THR A 1 108 ? -5.973 7.874 7.234 1.00 92.12 108 THR A O 1
ATOM 850 N N . PHE A 1 109 ? -8.151 8.340 6.910 1.00 93.38 109 PHE A N 1
ATOM 851 C CA . PHE A 1 109 ? -8.134 8.198 5.456 1.00 93.38 109 PHE A CA 1
ATOM 852 C C . PHE A 1 109 ? -7.206 9.230 4.797 1.00 93.38 109 PHE A C 1
ATOM 854 O O . PHE A 1 109 ? -6.341 8.875 3.994 1.00 93.38 109 PHE A O 1
ATOM 861 N N . GLY A 1 110 ? -7.325 10.503 5.189 1.00 91.81 110 GLY A N 1
ATOM 862 C CA . GLY A 1 110 ? -6.480 11.589 4.691 1.00 91.81 110 GLY A CA 1
ATOM 863 C C . GLY A 1 110 ? -4.996 11.377 4.995 1.00 91.81 110 GLY A C 1
ATOM 864 O O . GLY A 1 110 ? -4.157 11.534 4.106 1.00 91.81 110 GLY A O 1
ATOM 865 N N . VAL A 1 111 ? -4.664 10.946 6.217 1.00 93.12 111 VAL A N 1
ATOM 866 C CA . VAL A 1 111 ? -3.277 10.644 6.614 1.00 93.12 111 VAL A CA 1
ATOM 867 C C . VAL A 1 111 ? -2.692 9.507 5.774 1.00 93.12 111 VAL A C 1
ATOM 869 O O . VAL A 1 111 ? -1.564 9.631 5.293 1.00 93.12 111 VAL A O 1
ATOM 872 N N . LEU A 1 112 ? -3.445 8.424 5.556 1.00 94.94 112 LEU A N 1
ATOM 873 C CA . LEU A 1 112 ? -2.984 7.298 4.739 1.00 94.94 112 LEU A CA 1
ATOM 874 C C . LEU A 1 112 ? -2.707 7.728 3.294 1.00 94.94 112 LEU A C 1
ATOM 876 O O . LEU A 1 112 ? -1.622 7.462 2.772 1.00 94.94 112 LEU A O 1
ATOM 880 N N . LYS A 1 113 ? -3.637 8.466 2.677 1.00 94.19 113 LYS A N 1
ATOM 881 C CA . LYS A 1 113 ? -3.445 9.009 1.325 1.00 94.19 113 LYS A CA 1
ATOM 882 C C . LYS A 1 113 ? -2.228 9.921 1.240 1.00 94.19 113 LYS A C 1
ATOM 884 O O . LYS A 1 113 ? -1.452 9.815 0.295 1.00 94.19 113 LYS A O 1
ATOM 889 N N . GLN A 1 114 ? -2.026 10.785 2.234 1.00 92.25 114 GLN A N 1
ATOM 890 C CA . GLN A 1 114 ? -0.881 11.691 2.252 1.00 92.25 114 GLN A CA 1
ATOM 891 C C . GLN A 1 114 ? 0.449 10.932 2.326 1.00 92.25 114 GLN A C 1
ATOM 893 O O . GLN A 1 114 ? 1.387 11.276 1.605 1.00 92.25 114 GLN A O 1
ATOM 898 N N . VAL A 1 115 ? 0.541 9.893 3.164 1.00 93.81 115 VAL A N 1
ATOM 899 C CA . VAL A 1 115 ? 1.745 9.053 3.263 1.00 93.81 115 VAL A CA 1
ATOM 900 C C . VAL A 1 115 ? 2.055 8.391 1.922 1.00 93.81 115 VAL A C 1
ATOM 902 O O . VAL A 1 115 ? 3.177 8.510 1.430 1.00 93.81 115 VAL A O 1
ATOM 905 N N . ILE A 1 116 ? 1.063 7.757 1.295 1.00 93.94 116 ILE A N 1
ATOM 906 C CA . ILE A 1 116 ? 1.263 7.065 0.015 1.00 93.94 116 ILE A CA 1
ATOM 907 C C . ILE A 1 116 ? 1.611 8.059 -1.095 1.00 93.94 116 ILE A C 1
ATOM 909 O O . ILE A 1 116 ? 2.526 7.812 -1.884 1.00 93.94 116 ILE A O 1
ATOM 913 N N . HIS A 1 117 ? 0.955 9.220 -1.121 1.00 91.69 117 HIS A N 1
ATOM 914 C CA . HIS A 1 117 ? 1.275 10.290 -2.060 1.00 91.69 117 HIS A CA 1
ATOM 915 C C . HIS A 1 117 ? 2.731 10.754 -1.918 1.00 91.69 117 HIS A C 1
ATOM 917 O O . HIS A 1 117 ? 3.440 10.869 -2.917 1.00 91.69 117 HIS A O 1
ATOM 923 N N . ASN A 1 118 ? 3.207 10.966 -0.688 1.00 91.38 118 ASN A N 1
ATOM 924 C CA . ASN A 1 118 ? 4.583 11.394 -0.427 1.00 91.38 118 ASN A CA 1
ATOM 925 C C . ASN A 1 118 ? 5.611 10.360 -0.908 1.00 91.38 118 ASN A C 1
ATOM 927 O O . ASN A 1 118 ? 6.594 10.734 -1.552 1.00 91.38 118 ASN A O 1
ATOM 931 N N . LEU A 1 119 ? 5.369 9.072 -0.645 1.00 92.12 119 LEU A N 1
ATOM 932 C CA . LEU A 1 119 ? 6.222 7.982 -1.133 1.00 92.12 119 LEU A CA 1
ATOM 933 C C . LEU A 1 119 ? 6.220 7.920 -2.664 1.00 92.12 119 LEU A C 1
ATOM 935 O O . LEU A 1 119 ? 7.280 7.907 -3.285 1.00 92.12 119 LEU A O 1
ATOM 939 N N . THR A 1 120 ? 5.040 8.000 -3.280 1.00 91.69 120 THR A N 1
ATOM 940 C CA . THR A 1 120 ? 4.896 8.021 -4.742 1.00 91.69 120 THR A CA 1
ATOM 941 C C . THR A 1 120 ? 5.700 9.163 -5.358 1.00 91.69 120 THR A C 1
ATOM 943 O O . THR A 1 120 ? 6.458 8.958 -6.304 1.00 91.69 120 THR A O 1
ATOM 946 N N . GLN A 1 121 ? 5.575 10.375 -4.810 1.00 90.06 121 GLN A N 1
ATOM 947 C CA . GLN A 1 121 ? 6.302 11.548 -5.296 1.00 90.06 121 GLN A CA 1
ATOM 948 C C . GLN A 1 121 ? 7.816 11.399 -5.123 1.00 90.06 121 GLN A C 1
ATOM 950 O O . GLN A 1 121 ? 8.569 11.800 -6.012 1.00 90.06 121 GLN A O 1
ATOM 955 N N . ARG A 1 122 ? 8.275 10.809 -4.014 1.00 91.81 122 ARG A N 1
ATOM 956 C CA . ARG A 1 122 ? 9.697 10.519 -3.787 1.00 91.81 122 ARG A CA 1
ATOM 957 C C . ARG A 1 122 ? 10.251 9.579 -4.861 1.00 91.81 122 ARG A C 1
ATOM 959 O O . ARG A 1 122 ? 11.267 9.909 -5.473 1.00 91.81 122 ARG A O 1
ATOM 966 N N . GLU A 1 123 ? 9.564 8.473 -5.139 1.00 91.88 123 GLU A N 1
ATOM 967 C CA . GLU A 1 123 ? 10.026 7.487 -6.126 1.00 91.88 123 GLU A CA 1
ATOM 968 C C . GLU A 1 123 ? 9.936 8.003 -7.568 1.00 91.88 123 GLU A C 1
ATOM 970 O O . GLU A 1 123 ? 10.856 7.808 -8.365 1.00 91.88 123 GLU A O 1
ATOM 975 N N . VAL A 1 124 ? 8.877 8.744 -7.910 1.00 89.75 124 VAL A N 1
ATOM 976 C CA . VAL A 1 124 ? 8.757 9.403 -9.222 1.00 89.75 124 VAL A CA 1
ATOM 977 C C . VAL A 1 124 ? 9.898 10.404 -9.434 1.00 89.75 124 VAL A C 1
ATOM 979 O O . VAL A 1 124 ? 10.540 10.379 -10.485 1.00 89.75 124 VAL A O 1
ATOM 982 N N . ARG A 1 125 ? 10.224 11.228 -8.431 1.00 89.62 125 ARG A N 1
ATOM 983 C CA . ARG A 1 125 ? 11.356 12.171 -8.499 1.00 89.62 125 ARG A CA 1
ATOM 984 C C . ARG A 1 125 ? 12.691 11.458 -8.699 1.00 89.62 125 ARG A C 1
ATOM 986 O O . ARG A 1 125 ? 13.505 11.897 -9.516 1.00 89.62 125 ARG A O 1
ATOM 993 N N . ALA A 1 126 ? 12.921 10.369 -7.964 1.00 89.25 126 ALA A N 1
ATOM 994 C CA . ALA A 1 126 ? 14.132 9.563 -8.094 1.00 89.25 126 ALA A CA 1
ATOM 995 C C . ALA A 1 126 ? 14.250 8.961 -9.505 1.00 89.25 126 ALA A C 1
ATOM 997 O O . ALA A 1 126 ? 15.298 9.081 -10.149 1.00 89.25 126 ALA A O 1
ATOM 998 N N . TRP A 1 127 ? 13.153 8.405 -10.024 1.00 87.81 127 TRP A N 1
ATOM 999 C CA . TRP A 1 127 ? 13.062 7.871 -11.382 1.00 87.81 127 TRP A CA 1
ATOM 1000 C C . TRP A 1 127 ? 13.396 8.920 -12.450 1.00 87.81 127 TRP A C 1
ATOM 1002 O O . TRP A 1 127 ? 14.245 8.696 -13.319 1.00 87.81 127 TRP A O 1
ATOM 1012 N N . GLU A 1 128 ? 12.794 10.104 -12.361 1.00 87.19 128 GLU A N 1
ATOM 1013 C CA . GLU A 1 128 ? 13.051 11.191 -13.306 1.00 87.19 128 GLU A CA 1
ATOM 1014 C C . GLU A 1 128 ? 14.494 11.692 -13.257 1.00 87.19 128 GLU A C 1
ATOM 1016 O O . GLU A 1 128 ? 15.075 12.024 -14.295 1.00 87.19 128 GLU A O 1
ATOM 1021 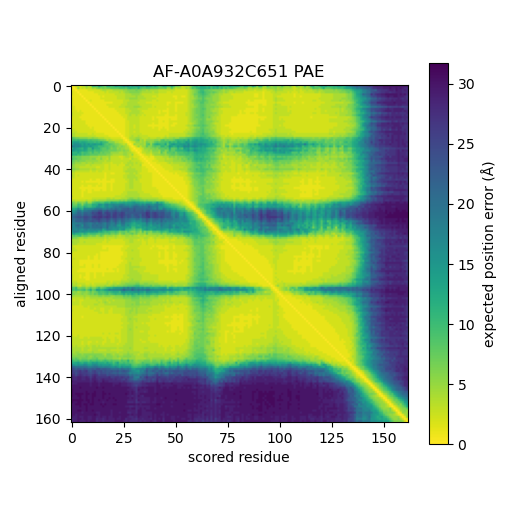N N . ALA A 1 129 ? 15.098 11.747 -12.068 1.00 87.81 129 ALA A N 1
ATOM 1022 C CA . ALA A 1 129 ? 16.500 12.115 -11.916 1.00 87.81 129 ALA A CA 1
ATOM 1023 C C . ALA A 1 129 ? 17.434 11.105 -12.606 1.00 87.81 129 ALA A C 1
ATOM 1025 O O . ALA A 1 129 ? 18.378 11.518 -13.283 1.00 87.81 129 ALA A O 1
ATOM 1026 N N . ILE A 1 130 ? 17.160 9.801 -12.484 1.00 87.62 130 ILE A N 1
ATOM 1027 C CA . ILE A 1 130 ? 17.929 8.742 -13.161 1.00 87.62 130 ILE A CA 1
ATOM 1028 C C . ILE A 1 130 ? 17.776 8.865 -14.677 1.00 87.62 130 ILE A C 1
ATOM 1030 O O . ILE A 1 130 ? 18.774 8.926 -15.398 1.00 87.62 130 ILE A O 1
ATOM 1034 N N . ARG A 1 131 ? 16.538 8.979 -15.165 1.00 85.12 131 ARG A N 1
ATOM 1035 C CA . ARG A 1 131 ? 16.248 9.103 -16.599 1.00 85.12 131 ARG A CA 1
ATOM 1036 C C . ARG A 1 131 ? 16.950 10.312 -17.223 1.00 85.12 131 ARG A C 1
ATOM 1038 O O . ARG A 1 131 ? 17.593 10.171 -18.262 1.00 85.12 131 ARG A O 1
ATOM 1045 N N . ARG A 1 132 ? 16.891 11.483 -16.573 1.00 85.69 132 ARG A N 1
ATOM 1046 C CA . ARG A 1 132 ? 17.571 12.705 -17.045 1.00 85.69 132 ARG A CA 1
ATOM 1047 C C . ARG A 1 132 ? 19.090 12.545 -17.107 1.00 85.69 132 ARG A C 1
ATOM 1049 O O . ARG A 1 132 ? 19.708 13.033 -18.049 1.00 85.69 132 ARG A O 1
ATOM 1056 N N . LYS A 1 133 ? 19.699 11.842 -16.144 1.00 85.12 133 LYS A N 1
ATOM 1057 C CA . LYS A 1 133 ? 21.141 11.536 -16.174 1.00 85.12 133 LYS A CA 1
ATOM 1058 C C . LYS A 1 133 ? 21.502 10.631 -17.353 1.00 85.12 133 LYS A C 1
ATOM 1060 O O . LYS A 1 133 ? 22.476 10.920 -18.043 1.00 85.12 133 LYS A O 1
ATOM 1065 N N . SER A 1 134 ? 20.712 9.590 -17.611 1.00 81.31 134 SER A N 1
ATOM 1066 C CA . SER A 1 134 ? 20.946 8.643 -18.712 1.00 81.31 134 SER A CA 1
ATOM 1067 C C . SER A 1 134 ? 20.710 9.246 -20.100 1.00 81.31 134 SER A C 1
ATOM 1069 O O . SER A 1 134 ? 21.354 8.832 -21.059 1.00 81.31 134 SER A O 1
ATOM 1071 N N . ALA A 1 135 ? 19.818 10.234 -20.214 1.00 77.62 135 ALA A N 1
ATOM 1072 C CA . ALA A 1 135 ? 19.534 10.935 -21.467 1.00 77.62 135 ALA A CA 1
ATOM 1073 C C . ALA A 1 135 ? 20.594 11.987 -21.843 1.00 77.62 135 ALA A C 1
ATOM 1075 O O . ALA A 1 135 ? 20.558 12.529 -22.947 1.00 77.62 135 ALA A O 1
ATOM 1076 N N . ARG A 1 136 ? 21.536 12.306 -20.944 1.00 74.31 136 ARG A N 1
ATOM 1077 C CA . ARG A 1 136 ? 22.577 13.298 -21.221 1.00 74.31 136 ARG A CA 1
ATOM 1078 C C . ARG A 1 136 ? 23.564 12.709 -22.243 1.00 74.31 136 ARG A C 1
ATOM 1080 O O . ARG A 1 136 ? 24.177 11.682 -21.945 1.00 74.31 136 ARG A O 1
ATOM 1087 N N . PRO A 1 137 ? 23.736 13.321 -23.430 1.00 68.50 137 PRO A N 1
ATOM 1088 C CA . PRO A 1 137 ? 24.615 12.776 -24.455 1.00 68.50 137 PRO A CA 1
ATOM 1089 C C . PRO A 1 137 ? 26.035 12.638 -23.905 1.00 68.50 137 PRO A C 1
ATOM 1091 O O . PRO A 1 137 ? 26.573 13.563 -23.288 1.00 68.50 137 PRO A O 1
ATOM 1094 N N . ARG A 1 138 ? 26.637 11.460 -24.110 1.00 67.62 138 ARG A N 1
ATOM 1095 C CA . ARG A 1 138 ? 28.050 11.234 -23.788 1.00 67.62 138 ARG A CA 1
ATOM 1096 C C . ARG A 1 138 ? 28.872 12.274 -24.556 1.00 67.62 138 ARG A C 1
ATOM 1098 O O . ARG A 1 138 ? 28.636 12.425 -25.756 1.00 67.62 138 ARG A O 1
ATOM 1105 N N . PRO A 1 139 ? 29.822 12.977 -23.911 1.00 70.69 139 PRO A N 1
ATOM 1106 C CA . PRO A 1 139 ? 30.710 13.864 -24.645 1.00 70.69 139 PRO A CA 1
ATOM 1107 C C . PRO A 1 139 ? 31.396 13.053 -25.752 1.00 70.69 139 PRO A C 1
ATOM 1109 O O . PRO A 1 139 ? 31.736 11.884 -25.518 1.00 70.69 139 PRO A O 1
ATOM 1112 N N . PRO A 1 140 ? 31.558 13.625 -26.959 1.00 69.12 140 PRO A N 1
ATOM 1113 C CA . PRO A 1 140 ? 32.213 12.927 -28.050 1.00 69.12 140 PRO A CA 1
ATOM 1114 C C . PRO A 1 140 ? 33.573 12.428 -27.562 1.00 69.12 140 PRO A C 1
ATOM 1116 O O . PRO A 1 140 ? 34.341 13.176 -26.952 1.00 69.12 140 PRO A O 1
ATOM 1119 N N . ARG A 1 141 ? 33.845 11.135 -27.783 1.00 63.09 141 ARG A N 1
ATOM 1120 C CA . ARG A 1 141 ? 35.167 10.550 -27.538 1.00 63.09 141 ARG A CA 1
ATOM 1121 C C . ARG A 1 141 ? 36.171 11.438 -28.267 1.00 63.09 141 ARG A C 1
ATOM 1123 O O . ARG A 1 141 ? 36.064 11.583 -29.482 1.00 63.09 141 ARG A O 1
ATOM 1130 N N . ALA A 1 142 ? 37.102 12.040 -27.524 1.00 67.31 142 ALA A N 1
ATOM 1131 C CA . ALA A 1 142 ? 38.194 12.792 -28.124 1.00 67.31 142 ALA A CA 1
ATOM 1132 C C . ALA A 1 142 ? 38.824 11.918 -29.224 1.00 67.31 142 ALA A C 1
ATOM 1134 O O . ALA A 1 142 ? 39.047 10.727 -28.965 1.00 67.31 142 ALA A O 1
ATOM 1135 N N . PRO A 1 143 ? 39.049 12.449 -30.441 1.00 58.53 143 PRO A N 1
ATOM 1136 C CA . PRO A 1 143 ? 39.651 11.674 -31.513 1.00 58.53 143 PRO A CA 1
ATOM 1137 C C . PRO A 1 143 ? 40.956 11.088 -30.985 1.00 58.53 143 PRO A C 1
ATOM 1139 O O . PRO A 1 143 ? 41.809 11.807 -30.458 1.00 58.53 143 PRO A O 1
ATOM 1142 N N . GLY A 1 144 ? 41.045 9.758 -31.036 1.00 52.66 144 GLY A N 1
ATOM 1143 C CA . GLY A 1 144 ? 42.194 9.023 -30.543 1.00 52.66 144 GLY A CA 1
ATOM 1144 C C . GLY A 1 144 ? 43.458 9.629 -31.133 1.00 52.66 144 GLY A C 1
ATOM 1145 O O . GLY A 1 144 ? 43.566 9.785 -32.348 1.00 52.66 144 GLY A O 1
ATOM 1146 N N . ARG A 1 145 ? 44.407 9.984 -30.261 1.00 51.06 145 ARG A N 1
ATOM 1147 C CA . ARG A 1 145 ? 45.792 10.209 -30.662 1.00 51.06 145 ARG A CA 1
ATOM 1148 C C . ARG A 1 145 ? 46.209 8.987 -31.468 1.00 51.06 145 ARG A C 1
ATOM 1150 O O . ARG A 1 145 ? 46.364 7.905 -30.906 1.00 51.06 145 ARG A O 1
ATOM 1157 N N . SER A 1 146 ? 46.329 9.175 -32.778 1.00 50.28 146 SER A N 1
ATOM 1158 C CA . SER A 1 146 ? 46.939 8.212 -33.677 1.00 50.28 146 SER A CA 1
ATOM 1159 C C . SER A 1 146 ? 48.287 7.840 -33.067 1.00 50.28 146 SER A C 1
ATOM 1161 O O . SER A 1 146 ? 49.156 8.697 -32.891 1.00 50.28 146 SER A O 1
ATOM 1163 N N . SER A 1 147 ? 48.409 6.592 -32.621 1.00 50.56 147 SER A N 1
ATOM 1164 C CA . SER A 1 147 ? 49.667 6.037 -32.147 1.00 50.56 147 SER A CA 1
ATOM 1165 C C . SER A 1 147 ? 50.587 5.986 -33.362 1.00 50.56 147 SER A C 1
ATOM 1167 O O . SER A 1 147 ? 50.482 5.094 -34.201 1.00 50.56 147 SER A O 1
ATOM 1169 N N . ALA A 1 148 ? 51.423 7.012 -33.510 1.00 51.56 148 ALA A N 1
ATOM 1170 C CA . ALA A 1 148 ? 52.508 7.009 -34.470 1.00 51.56 148 ALA A CA 1
ATOM 1171 C C . ALA A 1 148 ? 53.439 5.848 -34.096 1.00 51.56 148 ALA A C 1
ATOM 1173 O O . ALA A 1 148 ? 54.130 5.889 -33.077 1.00 51.56 148 ALA A O 1
ATOM 1174 N N . ALA A 1 149 ? 53.398 4.787 -34.899 1.00 53.97 149 ALA A N 1
ATOM 1175 C CA . ALA A 1 149 ? 54.314 3.667 -34.795 1.00 53.97 149 ALA A CA 1
ATOM 1176 C C . ALA A 1 149 ? 55.765 4.178 -34.917 1.00 53.97 149 ALA A C 1
ATOM 1178 O O . ALA A 1 149 ? 56.054 4.970 -35.820 1.00 53.97 149 ALA A O 1
ATOM 1179 N N . PRO A 1 150 ? 56.701 3.752 -34.052 1.00 49.22 150 PRO A N 1
ATOM 1180 C CA . PRO A 1 150 ? 58.093 4.143 -34.196 1.00 49.22 150 PRO A CA 1
ATOM 1181 C C . PRO A 1 150 ? 58.698 3.448 -35.422 1.00 49.22 150 PRO A C 1
ATOM 1183 O O . PRO A 1 150 ? 58.687 2.221 -35.540 1.00 49.22 150 PRO A O 1
ATOM 1186 N N . ALA A 1 151 ? 59.237 4.253 -36.338 1.00 50.03 151 ALA A N 1
ATOM 1187 C CA . ALA A 1 151 ? 59.970 3.797 -37.509 1.00 50.03 151 ALA A CA 1
ATOM 1188 C C . ALA A 1 151 ? 61.178 2.939 -37.088 1.00 50.03 151 ALA A C 1
ATOM 1190 O O . ALA A 1 151 ? 62.150 3.439 -36.516 1.00 50.03 151 ALA A O 1
ATOM 1191 N N . ARG A 1 152 ? 61.134 1.637 -37.391 1.00 49.75 152 ARG A N 1
ATOM 1192 C CA . ARG A 1 152 ? 62.302 0.752 -37.300 1.00 49.75 152 ARG A CA 1
ATOM 1193 C C . ARG A 1 152 ? 63.308 1.157 -38.380 1.00 49.75 152 ARG A C 1
ATOM 1195 O O . ARG A 1 152 ? 63.077 0.931 -39.564 1.00 49.75 152 ARG A O 1
ATOM 1202 N N . ARG A 1 153 ? 64.435 1.746 -37.972 1.00 48.84 153 ARG A N 1
ATOM 1203 C CA . ARG A 1 153 ? 65.619 1.908 -38.827 1.00 48.84 153 ARG A CA 1
ATOM 1204 C C . ARG A 1 153 ? 66.280 0.540 -39.024 1.00 48.84 153 ARG A C 1
ATOM 1206 O O . ARG A 1 153 ? 66.761 -0.051 -38.063 1.00 48.84 153 ARG A O 1
ATOM 1213 N N . HIS A 1 154 ? 66.306 0.052 -40.260 1.00 51.94 154 HIS A N 1
ATOM 1214 C CA . HIS A 1 154 ? 67.167 -1.056 -40.678 1.00 51.94 154 HIS A CA 1
ATOM 1215 C C . HIS A 1 154 ? 68.593 -0.536 -40.935 1.00 51.94 154 HIS A C 1
ATOM 1217 O O . HIS A 1 154 ? 68.736 0.436 -41.678 1.00 51.94 154 HIS A O 1
ATOM 1223 N N . PRO A 1 155 ? 69.653 -1.154 -40.383 1.00 54.25 155 PRO A N 1
ATOM 1224 C CA . PRO A 1 155 ? 71.012 -0.911 -40.850 1.00 54.25 155 PRO A CA 1
ATOM 1225 C C . PRO A 1 155 ? 71.301 -1.705 -42.134 1.00 54.25 155 PRO A C 1
ATOM 1227 O O . PRO A 1 155 ? 70.857 -2.842 -42.307 1.00 54.25 155 PRO A O 1
ATOM 1230 N N . ALA A 1 156 ? 72.044 -1.061 -43.033 1.00 50.34 156 ALA A N 1
ATOM 1231 C CA . ALA A 1 156 ? 72.458 -1.556 -44.337 1.00 50.34 156 ALA A CA 1
ATOM 1232 C C . ALA A 1 156 ? 73.371 -2.792 -44.234 1.00 50.34 156 ALA A C 1
ATOM 1234 O O . ALA A 1 156 ? 74.318 -2.815 -43.449 1.00 50.34 156 ALA A O 1
ATOM 1235 N N . ARG A 1 157 ? 73.107 -3.801 -45.074 1.00 51.78 157 ARG A N 1
ATOM 1236 C CA . ARG A 1 157 ? 74.025 -4.910 -45.363 1.00 51.78 157 ARG A CA 1
ATOM 1237 C C . ARG A 1 157 ? 74.863 -4.554 -46.592 1.00 51.78 157 ARG A C 1
ATOM 1239 O O . ARG A 1 157 ? 74.319 -4.292 -47.660 1.00 51.78 157 ARG A O 1
ATOM 1246 N N . THR A 1 158 ? 76.176 -4.551 -46.415 1.00 56.88 158 THR A N 1
ATOM 1247 C CA . THR A 1 158 ? 77.215 -4.469 -47.449 1.00 56.88 158 THR A CA 1
ATOM 1248 C C . THR A 1 158 ? 77.188 -5.709 -48.357 1.00 56.88 158 THR A C 1
ATOM 1250 O O . THR A 1 158 ? 76.961 -6.809 -47.847 1.00 56.88 158 THR A O 1
ATOM 1253 N N . PRO A 1 159 ? 77.454 -5.588 -49.672 1.00 59.62 159 PRO A N 1
ATOM 1254 C CA . PRO A 1 159 ? 77.592 -6.743 -50.549 1.00 59.62 159 PRO A CA 1
ATOM 1255 C C . PRO A 1 159 ? 79.036 -7.267 -50.545 1.00 59.62 159 PRO A C 1
ATOM 1257 O O . PRO A 1 159 ? 79.984 -6.521 -50.794 1.00 59.62 159 PRO A O 1
ATOM 1260 N N . THR A 1 160 ? 79.201 -8.565 -50.293 1.00 53.44 160 THR A N 1
ATOM 1261 C CA . THR A 1 160 ? 80.446 -9.302 -50.549 1.00 53.44 160 THR A CA 1
ATOM 1262 C C . THR A 1 160 ? 80.424 -9.775 -52.001 1.00 53.44 160 THR A C 1
ATOM 1264 O O . THR A 1 160 ? 79.509 -10.483 -52.415 1.00 53.44 160 THR A O 1
ATOM 1267 N N . ARG A 1 161 ? 81.409 -9.327 -52.778 1.00 52.12 161 ARG A N 1
ATOM 1268 C CA . ARG A 1 161 ? 81.640 -9.676 -54.182 1.00 52.12 161 ARG A CA 1
ATOM 1269 C C . ARG A 1 161 ? 82.470 -10.964 -54.244 1.00 52.12 161 ARG A C 1
ATOM 1271 O O . ARG A 1 161 ? 83.449 -11.071 -53.509 1.00 52.12 161 ARG A O 1
ATOM 1278 N N . THR A 1 162 ? 82.052 -11.915 -55.078 1.00 59.94 162 THR A N 1
ATOM 1279 C CA . THR A 1 162 ? 82.871 -13.047 -55.550 1.00 59.94 162 THR A CA 1
ATOM 1280 C C . THR A 1 162 ? 83.608 -12.633 -56.817 1.00 59.94 162 THR A C 1
ATOM 1282 O O . THR A 1 162 ? 83.048 -11.793 -57.564 1.00 59.94 162 THR A O 1
#

Foldseek 3Di:
DDVVLLVLLVVCLVVLLVQLLVQLVVDDDPDPCLPSVNLSVCSVVVSVQLSVQLPDDDPPDDPPDDPPQPDDDSLVSNLVSSLVSSVVSSVVVVVVVPPQDPVNSVVSNVSSVVSSSVVSSVRSVVVVVVVVVVPPDDDPDDPDPPPPDDDDDDDDDDDDDD

Sequence (162 aa):
MQEEIITGLRQRRAQIRARWEALLRIEKVTTPLANPDTMVFGLEHSLDEIFAALRQPPPAKSSPGAILAESPSPWQAYFRAGEQALLESLVLLQAEMKLLDPATRDTTFGVLKQVIHNLTQREVRAWEAIRRKSARPRPPRAPGRSSAAPARRHPARTPTRT

Mean predicted aligned error: 10.95 Å

Radius of gyration: 29.4 Å; Cα contacts (8 Å, |Δi|>4): 90; chains: 1; bounding box: 101×35×74 Å

pLDDT: mean 82.68, std 15.85, range [46.41, 98.25]